Protein AF-A0A7V7ASN9-F1 (afdb_monomer_lite)

pLDDT: mean 80.75, std 14.15, range [39.31, 94.0]

Foldseek 3Di:
DPPDPDDDDLVVVCVVVVHDSVVSVVCVVVVVDDDDPPPDDD

Secondary structure (DSSP, 8-state):
---------HHHHHHHHT--HHHHHHHHHTT-S---------

Radius of gyration: 11.62 Å; chains: 1; bounding box: 28×28×24 Å

Structure (mmCIF, N/CA/C/O backbone):
data_AF-A0A7V7ASN9-F1
#
_entry.id   AF-A0A7V7ASN9-F1
#
loop_
_atom_site.group_PDB
_atom_site.id
_atom_site.type_symbol
_atom_site.label_atom_id
_atom_site.label_alt_id
_atom_site.label_comp_id
_atom_site.label_asym_id
_atom_site.label_entity_id
_atom_site.label_seq_id
_atom_site.pdbx_PDB_ins_code
_atom_site.Cartn_x
_atom_site.Cartn_y
_atom_site.Cartn_z
_atom_site.occupancy
_atom_site.B_iso_or_equiv
_atom_site.auth_seq_id
_atom_site.auth_comp_id
_atom_site.auth_asym_id
_atom_site.auth_atom_id
_atom_site.pdbx_PDB_model_num
ATOM 1 N N . MET A 1 1 ? 18.818 -17.719 4.566 1.00 39.31 1 MET A N 1
ATOM 2 C CA . MET A 1 1 ? 18.159 -17.750 3.244 1.00 39.31 1 MET A CA 1
ATOM 3 C C . MET A 1 1 ? 17.401 -16.443 3.100 1.00 39.31 1 MET A C 1
ATOM 5 O O . MET A 1 1 ? 16.489 -16.210 3.882 1.00 39.31 1 MET A O 1
ATOM 9 N N . ILE A 1 2 ? 17.855 -15.534 2.234 1.00 50.81 2 ILE A N 1
ATOM 10 C CA . ILE A 1 2 ? 17.189 -14.240 2.023 1.00 50.81 2 ILE A CA 1
ATOM 11 C C . ILE A 1 2 ? 15.943 -14.561 1.199 1.00 50.81 2 ILE A C 1
ATOM 13 O O . ILE A 1 2 ? 16.044 -14.776 -0.003 1.00 50.81 2 ILE A O 1
ATOM 17 N N . GLY A 1 3 ? 14.811 -14.749 1.884 1.00 54.00 3 GLY A N 1
ATOM 18 C CA . GLY A 1 3 ? 13.539 -15.094 1.255 1.00 54.00 3 GLY A CA 1
ATOM 19 C C . GLY A 1 3 ? 13.236 -14.110 0.133 1.00 54.00 3 GLY A C 1
ATOM 20 O O . GLY A 1 3 ? 13.392 -12.903 0.329 1.00 54.00 3 GLY A O 1
ATOM 21 N N . ASN A 1 4 ? 12.879 -14.644 -1.036 1.00 61.25 4 ASN A N 1
ATOM 22 C CA . ASN A 1 4 ? 12.498 -13.883 -2.219 1.00 61.25 4 ASN A CA 1
ATOM 23 C C . ASN A 1 4 ? 11.518 -12.785 -1.805 1.00 61.25 4 ASN A C 1
ATOM 25 O O . ASN A 1 4 ? 10.379 -13.059 -1.437 1.00 61.25 4 ASN A O 1
ATOM 29 N N . LYS A 1 5 ? 11.999 -11.544 -1.772 1.00 65.38 5 LYS A N 1
ATOM 30 C CA . LYS A 1 5 ? 11.186 -10.395 -1.399 1.00 65.38 5 LYS A CA 1
ATOM 31 C C . LYS A 1 5 ? 10.396 -10.039 -2.645 1.00 65.38 5 LYS A C 1
ATOM 33 O O . LYS A 1 5 ? 10.878 -9.292 -3.491 1.00 65.38 5 LYS A O 1
ATOM 38 N N . GLU A 1 6 ? 9.243 -10.679 -2.798 1.00 75.94 6 GLU A N 1
ATOM 39 C CA . GLU A 1 6 ? 8.308 -10.381 -3.874 1.00 75.94 6 GLU A CA 1
ATOM 40 C C . GLU A 1 6 ? 7.855 -8.931 -3.711 1.00 75.94 6 GLU A C 1
ATOM 42 O O . GLU A 1 6 ? 7.148 -8.566 -2.770 1.00 75.94 6 GLU A O 1
ATOM 47 N N . LEU A 1 7 ? 8.372 -8.074 -4.588 1.00 80.88 7 LEU A N 1
ATOM 48 C CA . LEU A 1 7 ? 7.961 -6.687 -4.675 1.00 80.88 7 LEU A CA 1
ATOM 49 C C . LEU A 1 7 ? 6.691 -6.646 -5.507 1.00 80.88 7 LEU A C 1
ATOM 51 O O . LEU A 1 7 ? 6.678 -7.077 -6.659 1.00 80.88 7 LEU A O 1
ATOM 55 N N . ILE A 1 8 ? 5.641 -6.093 -4.925 1.00 85.94 8 ILE A N 1
ATOM 56 C CA . ILE A 1 8 ? 4.396 -5.823 -5.628 1.00 85.94 8 ILE A CA 1
ATOM 57 C C . ILE A 1 8 ? 4.220 -4.318 -5.777 1.00 85.94 8 ILE A C 1
ATOM 59 O O . ILE A 1 8 ? 4.727 -3.525 -4.978 1.00 85.94 8 ILE A O 1
ATOM 63 N N . THR A 1 9 ? 3.516 -3.909 -6.826 1.00 87.69 9 THR A N 1
ATOM 64 C CA . THR A 1 9 ? 3.201 -2.498 -7.039 1.00 87.69 9 THR A CA 1
ATOM 65 C C . THR A 1 9 ? 2.167 -2.030 -6.016 1.00 87.69 9 THR A C 1
ATOM 67 O O . THR A 1 9 ? 1.353 -2.813 -5.526 1.00 87.69 9 THR A O 1
ATOM 70 N N . ALA A 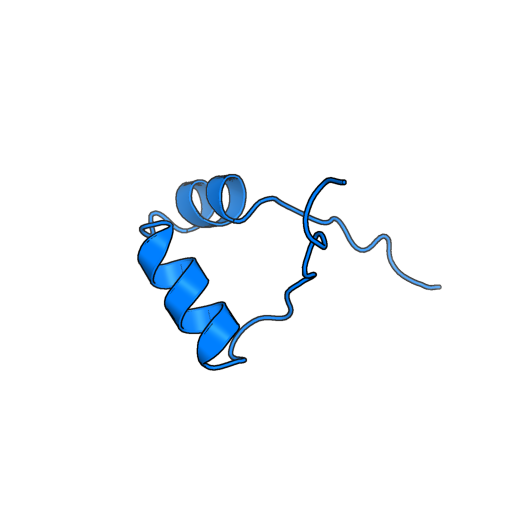1 10 ? 2.154 -0.726 -5.721 1.00 86.12 10 ALA A N 1
ATOM 71 C CA . ALA A 1 10 ? 1.132 -0.135 -4.854 1.00 86.12 10 ALA A CA 1
ATOM 72 C C . ALA A 1 10 ? -0.292 -0.395 -5.378 1.00 86.12 10 ALA A C 1
ATOM 74 O O . ALA A 1 10 ? -1.220 -0.513 -4.587 1.00 86.12 10 ALA A O 1
ATOM 75 N N . GLN A 1 11 ? -0.444 -0.520 -6.701 1.00 87.50 11 GLN A N 1
ATOM 76 C CA . GLN A 1 11 ? -1.701 -0.880 -7.346 1.00 87.50 11 GLN A CA 1
ATOM 77 C C . GLN A 1 11 ? -2.103 -2.333 -7.063 1.00 87.50 11 GLN A C 1
ATOM 79 O O . GLN A 1 11 ? -3.211 -2.561 -6.599 1.00 87.50 11 GLN A O 1
ATOM 84 N N . ALA A 1 12 ? -1.201 -3.301 -7.248 1.00 89.44 12 ALA A N 1
ATOM 85 C CA . ALA A 1 12 ? -1.505 -4.704 -6.959 1.00 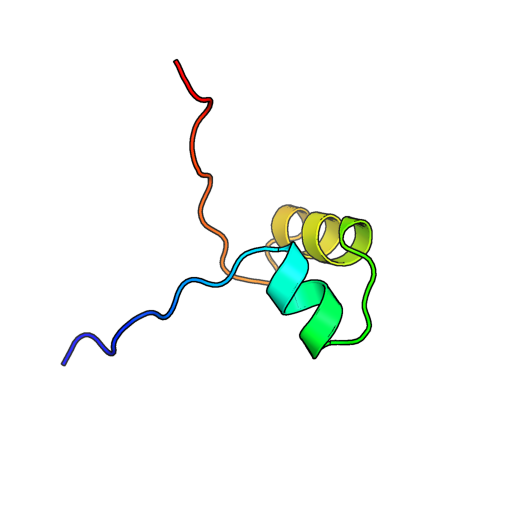89.44 12 ALA A CA 1
ATOM 86 C C . ALA A 1 12 ? -1.837 -4.926 -5.473 1.00 89.44 12 ALA A C 1
ATOM 88 O O . ALA A 1 12 ? -2.734 -5.695 -5.138 1.00 89.44 12 ALA A O 1
ATOM 89 N N . LEU A 1 13 ? -1.144 -4.217 -4.574 1.00 88.44 13 LEU A N 1
ATOM 90 C CA . LEU A 1 13 ? -1.448 -4.244 -3.143 1.00 88.44 13 LEU A CA 1
ATOM 91 C C . LEU A 1 13 ? -2.823 -3.630 -2.834 1.00 88.44 13 LEU A C 1
ATOM 93 O O . LEU A 1 13 ? -3.552 -4.159 -2.002 1.00 88.44 13 LEU A O 1
ATOM 97 N N . ALA A 1 14 ? -3.165 -2.523 -3.496 1.00 90.88 14 ALA A N 1
ATOM 98 C CA . ALA A 1 14 ? -4.471 -1.881 -3.395 1.00 90.88 14 ALA A CA 1
ATOM 99 C C . ALA A 1 14 ? -5.599 -2.827 -3.839 1.00 90.88 14 ALA A C 1
ATOM 101 O O . ALA A 1 14 ? -6.560 -3.006 -3.099 1.00 90.88 14 ALA A O 1
ATOM 102 N N . GLU A 1 15 ? -5.441 -3.501 -4.980 1.00 92.38 15 GLU A N 1
ATOM 103 C CA . GLU A 1 15 ? -6.410 -4.483 -5.486 1.00 92.38 15 GLU A CA 1
ATOM 104 C C . GLU A 1 15 ? -6.542 -5.703 -4.563 1.00 92.38 15 GLU A C 1
ATOM 106 O O . GLU A 1 15 ? -7.649 -6.162 -4.300 1.00 92.38 15 GLU A O 1
ATOM 111 N N . ALA A 1 16 ? -5.434 -6.210 -4.016 1.00 91.25 16 ALA A N 1
ATOM 112 C CA . ALA A 1 16 ? -5.456 -7.363 -3.114 1.00 91.25 16 ALA A CA 1
ATOM 113 C C . ALA A 1 16 ? -6.099 -7.063 -1.748 1.00 91.25 16 ALA A C 1
ATOM 115 O O . ALA A 1 16 ? -6.660 -7.962 -1.122 1.00 91.25 16 ALA A O 1
ATOM 116 N N . LEU A 1 17 ? -5.985 -5.822 -1.267 1.00 88.19 17 LEU A N 1
ATOM 117 C CA . LEU A 1 17 ? -6.541 -5.384 0.016 1.00 88.19 17 LEU A CA 1
ATOM 118 C C . LEU A 1 17 ? -7.897 -4.679 -0.117 1.00 88.19 17 LEU A C 1
ATOM 120 O O . LEU A 1 17 ? -8.443 -4.266 0.904 1.00 88.19 17 LEU A O 1
ATOM 124 N N . ASP A 1 18 ? -8.413 -4.524 -1.339 1.00 92.06 18 ASP A N 1
ATOM 125 C CA . ASP A 1 18 ? -9.599 -3.714 -1.648 1.00 92.06 18 ASP A CA 1
ATOM 126 C C . ASP A 1 18 ? -9.488 -2.281 -1.076 1.00 92.06 18 ASP A C 1
ATOM 128 O O . ASP A 1 18 ? -10.430 -1.689 -0.550 1.00 92.06 18 ASP A O 1
ATOM 132 N N . LEU A 1 19 ? -8.275 -1.720 -1.121 1.00 90.38 19 LEU A N 1
ATOM 133 C CA . LEU A 1 19 ? -7.959 -0.381 -0.626 1.00 90.38 19 LEU A CA 1
ATOM 134 C C . LEU A 1 19 ? -7.609 0.544 -1.779 1.00 90.38 19 LEU A C 1
ATOM 136 O O . LEU A 1 19 ? -7.003 0.148 -2.766 1.00 90.38 19 LEU A O 1
ATOM 140 N N . SER A 1 20 ? -7.882 1.833 -1.613 1.00 91.69 20 SER A N 1
ATOM 141 C CA . SER A 1 20 ? -7.443 2.830 -2.582 1.00 91.69 20 SER A CA 1
ATOM 142 C C . SER A 1 20 ? -5.915 2.968 -2.596 1.00 91.69 20 SER A C 1
ATOM 144 O O . SER A 1 20 ? -5.259 2.967 -1.550 1.00 91.69 20 SER A O 1
ATOM 146 N N . VAL A 1 21 ? -5.339 3.197 -3.781 1.00 89.94 21 VAL A N 1
ATOM 147 C CA . VAL A 1 21 ? -3.897 3.466 -3.964 1.00 89.94 21 VAL A CA 1
ATOM 148 C C . VAL A 1 21 ? -3.424 4.629 -3.079 1.00 89.94 21 VAL A C 1
ATOM 150 O O . VAL A 1 21 ? -2.346 4.584 -2.495 1.00 89.94 21 VAL A O 1
ATOM 153 N N . GLU A 1 22 ? -4.256 5.653 -2.910 1.00 90.88 22 GLU A N 1
ATOM 154 C CA . GLU A 1 22 ? -4.045 6.770 -1.977 1.00 90.88 22 GLU A CA 1
ATOM 155 C C . GLU A 1 22 ? -3.907 6.336 -0.505 1.00 90.88 22 GLU A C 1
ATOM 157 O O . GLU A 1 22 ? -3.073 6.885 0.219 1.00 90.88 22 GLU A O 1
ATOM 162 N N . THR A 1 23 ? -4.652 5.321 -0.060 1.00 91.62 23 THR A N 1
ATOM 163 C CA . THR A 1 23 ? -4.527 4.743 1.287 1.00 91.62 23 THR A CA 1
ATOM 164 C C . THR A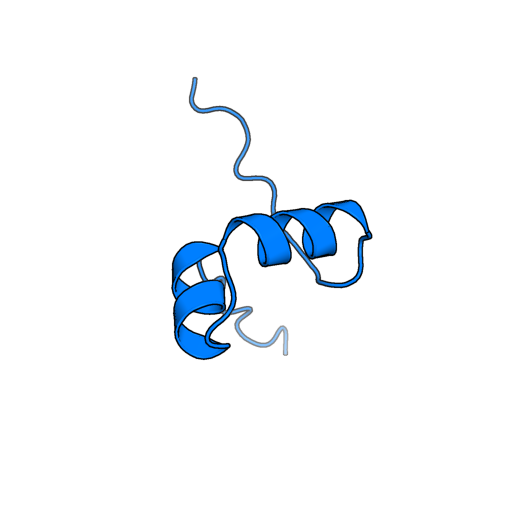 1 23 ? -3.201 4.011 1.439 1.00 91.62 23 THR A C 1
ATOM 166 O O . THR A 1 23 ? -2.517 4.189 2.447 1.00 91.62 23 THR A O 1
ATOM 169 N N . ILE A 1 24 ? -2.782 3.263 0.414 1.00 91.00 24 ILE A N 1
ATOM 170 C CA . ILE A 1 24 ? -1.458 2.632 0.391 1.00 91.00 24 ILE A CA 1
ATOM 171 C C . ILE A 1 24 ? -0.360 3.698 0.495 1.00 91.00 24 ILE A C 1
ATOM 173 O O . ILE A 1 24 ? 0.529 3.573 1.334 1.00 91.00 24 ILE A O 1
ATOM 177 N N . TRP A 1 25 ? -0.458 4.796 -0.262 1.00 88.44 25 TRP A N 1
ATOM 178 C CA . TRP A 1 25 ? 0.477 5.925 -0.160 1.00 88.44 25 TRP A CA 1
ATOM 179 C C . TRP A 1 25 ? 0.468 6.607 1.209 1.00 88.44 25 TRP A C 1
ATOM 181 O O . TR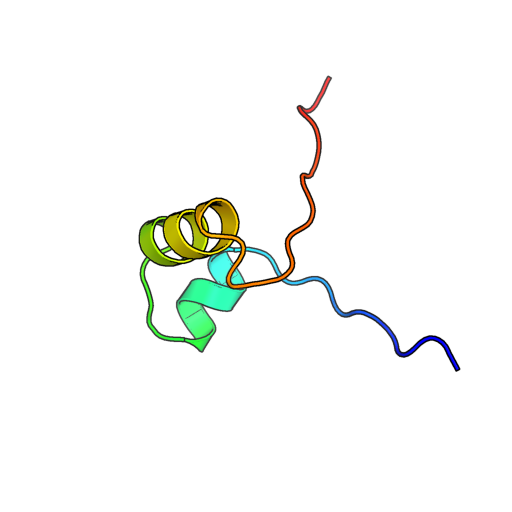P A 1 25 ? 1.507 7.069 1.685 1.00 88.44 25 TRP A O 1
ATOM 191 N N . ARG A 1 26 ? -0.690 6.683 1.869 1.00 91.19 26 ARG A N 1
ATOM 192 C CA . ARG A 1 26 ? -0.764 7.168 3.249 1.00 91.1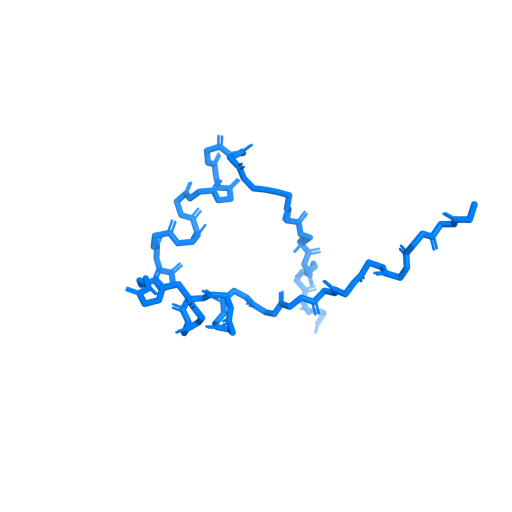9 26 ARG A CA 1
ATOM 193 C C . ARG A 1 26 ? 0.015 6.239 4.176 1.00 91.19 26 ARG A C 1
ATOM 195 O O . ARG A 1 26 ? 0.821 6.723 4.961 1.00 91.19 26 ARG A O 1
ATOM 202 N N . TYR A 1 27 ? -0.145 4.926 4.033 1.00 90.75 27 TYR A N 1
ATOM 203 C CA . TYR A 1 27 ? 0.572 3.943 4.845 1.00 90.75 27 TYR A CA 1
ATOM 204 C C . TYR A 1 27 ? 2.075 3.884 4.576 1.00 90.75 27 TYR A C 1
ATOM 206 O O . TYR A 1 27 ? 2.836 3.701 5.530 1.00 90.75 27 TYR A O 1
ATOM 214 N N . THR A 1 28 ? 2.527 4.089 3.337 1.00 88.81 28 THR A N 1
ATOM 215 C CA . THR A 1 28 ? 3.964 4.227 3.054 1.00 88.81 28 THR A CA 1
ATOM 216 C C . THR A 1 28 ? 4.533 5.496 3.696 1.00 88.81 28 THR A C 1
ATOM 218 O O . THR A 1 28 ? 5.575 5.428 4.347 1.00 88.81 28 THR A O 1
ATOM 221 N N . ARG A 1 29 ? 3.818 6.632 3.637 1.00 87.31 29 ARG A N 1
ATOM 222 C CA . ARG A 1 29 ? 4.215 7.891 4.309 1.00 87.31 29 ARG A CA 1
ATOM 223 C C . ARG A 1 29 ? 4.197 7.803 5.835 1.00 87.31 29 ARG A C 1
ATOM 225 O O . ARG A 1 29 ? 5.087 8.343 6.485 1.00 87.31 29 ARG A O 1
ATOM 232 N N . GLU A 1 30 ? 3.219 7.103 6.403 1.00 94.00 30 GLU A N 1
ATOM 233 C CA . GLU A 1 30 ? 3.157 6.785 7.836 1.00 94.00 30 GLU A CA 1
ATOM 234 C C . GLU A 1 30 ? 4.182 5.710 8.251 1.00 94.00 30 GLU A C 1
ATOM 236 O O . GLU A 1 30 ? 4.262 5.371 9.430 1.00 94.00 30 GLU A O 1
ATOM 241 N N . LYS A 1 31 ? 4.962 5.158 7.305 1.00 85.75 31 LYS A N 1
ATOM 242 C CA . LYS A 1 31 ? 5.926 4.064 7.517 1.00 85.75 31 LYS A CA 1
ATOM 243 C C . LYS A 1 31 ? 5.306 2.811 8.153 1.00 85.75 31 LYS A C 1
ATOM 245 O O . LYS A 1 31 ? 5.997 2.048 8.824 1.00 85.75 31 LYS A O 1
ATOM 250 N N . LYS A 1 32 ? 4.007 2.580 7.927 1.00 87.81 32 LYS A N 1
ATOM 251 C CA . LYS A 1 32 ? 3.288 1.386 8.408 1.00 87.81 32 LYS A CA 1
ATOM 252 C C . LYS A 1 32 ? 3.622 0.137 7.605 1.00 87.81 32 LYS A C 1
ATOM 254 O O . LYS A 1 32 ? 3.532 -0.964 8.137 1.00 87.81 32 LYS A O 1
ATOM 259 N N . ILE A 1 33 ? 4.003 0.307 6.341 1.00 86.62 33 ILE A N 1
ATOM 260 C CA . ILE A 1 33 ? 4.403 -0.788 5.458 1.00 86.62 33 ILE A CA 1
ATOM 261 C C . ILE A 1 33 ? 5.790 -0.520 4.863 1.00 86.62 33 ILE A C 1
ATOM 263 O O . ILE A 1 33 ? 6.121 0.635 4.579 1.00 86.62 33 ILE A O 1
ATOM 267 N N . PRO A 1 34 ? 6.612 -1.565 4.665 1.00 84.38 34 PRO A N 1
ATOM 268 C CA . PRO A 1 34 ? 7.871 -1.437 3.950 1.00 84.38 34 PRO A CA 1
ATOM 269 C C . PRO A 1 34 ? 7.595 -1.088 2.487 1.00 84.38 34 PRO A C 1
ATOM 271 O O . PRO A 1 34 ? 6.803 -1.747 1.818 1.00 84.38 34 PRO A O 1
ATOM 274 N N . TYR A 1 35 ? 8.265 -0.053 1.995 1.00 85.19 35 TYR A N 1
ATOM 275 C CA . TYR A 1 35 ? 8.133 0.420 0.625 1.00 85.19 35 TYR A CA 1
ATOM 276 C C . TYR A 1 35 ? 9.510 0.586 -0.009 1.00 85.19 35 TYR A C 1
ATOM 278 O O . TYR A 1 35 ? 10.514 0.758 0.684 1.00 85.19 35 TYR A O 1
ATOM 286 N N . VAL A 1 36 ? 9.543 0.520 -1.337 1.00 83.50 36 VAL A N 1
ATOM 287 C CA . VAL A 1 36 ? 10.721 0.850 -2.134 1.00 83.50 36 VAL A CA 1
ATOM 288 C C . VAL A 1 36 ? 10.388 2.064 -2.985 1.00 83.50 36 VAL A C 1
ATOM 290 O O . VAL A 1 36 ? 9.388 2.080 -3.703 1.00 83.50 36 VAL A O 1
ATOM 293 N N . GLU A 1 37 ? 11.209 3.103 -2.881 1.00 76.75 37 GLU A N 1
ATOM 294 C CA . GLU A 1 37 ? 11.119 4.240 -3.787 1.00 76.75 37 GLU A CA 1
ATOM 295 C C . GLU A 1 37 ? 11.801 3.834 -5.086 1.00 76.75 37 GLU A C 1
ATOM 297 O O . GLU A 1 37 ? 13.024 3.718 -5.169 1.00 76.75 37 GLU A O 1
ATOM 302 N N . LEU A 1 38 ? 10.990 3.572 -6.106 1.00 73.69 38 LEU A N 1
ATOM 303 C CA . LEU A 1 38 ? 11.473 3.515 -7.476 1.00 73.69 38 LEU A CA 1
ATOM 304 C C . LEU A 1 38 ? 11.829 4.960 -7.837 1.00 73.69 38 LEU A C 1
ATOM 306 O O . LEU A 1 38 ? 10.947 5.742 -8.184 1.00 73.69 38 LEU A O 1
ATOM 310 N N . GLY A 1 39 ? 13.093 5.333 -7.609 1.00 70.00 39 GLY A N 1
ATOM 311 C CA . GLY A 1 39 ? 13.594 6.692 -7.814 1.00 70.00 39 GLY A CA 1
ATOM 312 C C . GLY A 1 39 ? 13.188 7.251 -9.177 1.00 70.00 39 GLY A C 1
ATOM 313 O O . GLY A 1 39 ? 13.006 6.495 -10.133 1.00 70.00 39 GLY A O 1
ATOM 314 N N . SER A 1 40 ? 13.012 8.575 -9.238 1.00 58.38 40 SER A N 1
ATOM 315 C CA . SER A 1 40 ? 12.566 9.303 -10.426 1.00 58.38 40 SER A CA 1
ATOM 316 C C . SER A 1 40 ? 13.264 8.775 -11.677 1.00 58.38 40 SER A C 1
ATOM 318 O O . SER A 1 40 ? 14.489 8.839 -11.771 1.00 58.38 40 SER A O 1
ATOM 320 N N . LYS A 1 41 ? 12.479 8.233 -12.618 1.00 59.88 41 LYS A N 1
ATOM 321 C CA . LYS A 1 41 ? 12.945 7.955 -13.979 1.00 59.88 41 LYS A CA 1
ATOM 322 C C . LYS A 1 41 ? 13.719 9.185 -14.472 1.00 59.88 41 LYS A C 1
ATOM 324 O O . LYS A 1 41 ? 13.175 10.288 -14.412 1.00 59.88 41 LYS A O 1
ATOM 329 N N . GLN A 1 42 ? 14.979 8.969 -14.862 1.00 46.28 42 GLN A N 1
ATOM 330 C CA . GLN A 1 42 ? 15.773 9.919 -15.648 1.00 46.28 42 GLN A CA 1
ATOM 331 C C . GLN A 1 42 ? 15.021 10.348 -16.906 1.00 46.28 42 GLN A C 1
ATOM 333 O O . GLN A 1 42 ? 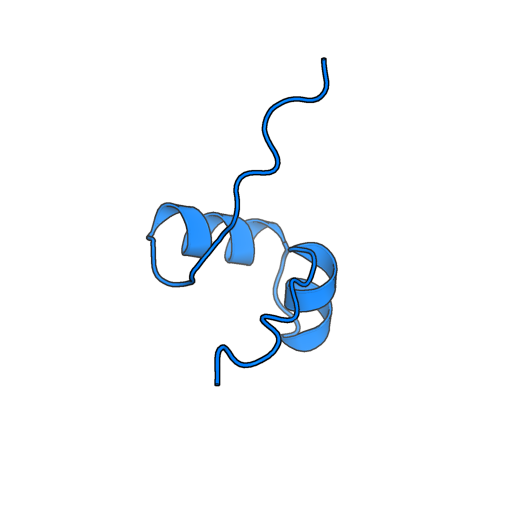14.257 9.510 -17.445 1.00 46.28 42 GLN A O 1
#

Sequence (42 aa):
MIGNKELITAQALAEALDLSVETIWRYTREKKIPYVELGSKQ